Protein AF-A0A359F2M2-F1 (afdb_monomer_lite)

pLDDT: mean 89.9, std 14.68, range [43.69, 98.06]

Radius of gyration: 13.73 Å; chains: 1; bounding box: 29×26×34 Å

Sequence (42 aa):
MSSLRTPQGFKTLTANLGIKDDTPDFSVVYSEVPASAAGVYT

Foldseek 3Di:
DDPPPDPPQKDKDWACPPPDDPDTDDMDIDGNDDDDDDDDDD

Secondary structure (DSSP, 8-state):
-----PPTTEEEEEE--SSSSSS--EEEEEESS---------

Structure (mmCIF, N/CA/C/O backbone):
data_AF-A0A359F2M2-F1
#
_entry.id   AF-A0A359F2M2-F1
#
loop_
_atom_site.group_PDB
_atom_site.id
_atom_site.type_symbol
_atom_site.label_atom_id
_atom_site.label_alt_id
_atom_site.label_comp_id
_atom_site.label_asym_id
_atom_site.label_entity_id
_atom_site.label_seq_id
_atom_site.pdbx_PDB_ins_code
_atom_site.Cartn_x
_atom_site.Cartn_y
_atom_site.Cartn_z
_atom_site.occupancy
_atom_site.B_iso_or_equiv
_atom_site.auth_seq_id
_atom_site.auth_comp_id
_atom_site.auth_asym_id
_atom_site.auth_atom_id
_atom_site.pdbx_PDB_model_num
ATOM 1 N N . MET A 1 1 ? -22.806 5.506 -9.630 1.00 43.69 1 MET A N 1
ATOM 2 C CA . MET A 1 1 ? -21.532 4.841 -9.277 1.00 43.69 1 MET A CA 1
ATOM 3 C C . MET A 1 1 ? -21.559 4.526 -7.792 1.00 43.69 1 MET A C 1
ATOM 5 O O . MET A 1 1 ? -21.446 5.438 -6.985 1.00 43.69 1 MET A O 1
ATOM 9 N N . SER A 1 2 ? -21.825 3.273 -7.422 1.00 45.75 2 SER A N 1
ATOM 10 C CA . SER A 1 2 ? -21.817 2.847 -6.020 1.00 45.75 2 SER A CA 1
ATOM 11 C C . SER A 1 2 ? -20.372 2.779 -5.530 1.00 45.75 2 SER A C 1
ATOM 13 O O . SER A 1 2 ? -19.602 1.954 -6.013 1.00 45.75 2 SER A O 1
ATOM 15 N N . SER A 1 3 ? -20.006 3.662 -4.603 1.00 53.78 3 SER A N 1
ATOM 16 C CA . SER A 1 3 ? -18.725 3.602 -3.898 1.00 53.78 3 SER A CA 1
ATOM 17 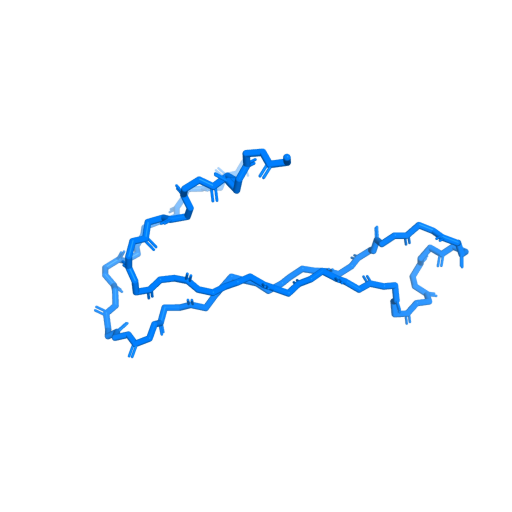C C . SER A 1 3 ? -18.592 2.241 -3.205 1.00 53.78 3 SER A C 1
ATOM 19 O O . SER A 1 3 ? -19.474 1.857 -2.430 1.00 53.78 3 SER A O 1
ATOM 21 N N . LEU A 1 4 ? -17.527 1.495 -3.511 1.00 56.28 4 LEU A N 1
ATOM 22 C CA . LEU A 1 4 ? -17.104 0.342 -2.717 1.00 56.28 4 LEU A CA 1
ATOM 23 C C . LEU A 1 4 ? -16.924 0.840 -1.280 1.00 56.28 4 LEU A C 1
ATOM 25 O O . LEU A 1 4 ? -16.112 1.727 -1.035 1.00 56.28 4 LEU A O 1
ATOM 29 N N . ARG A 1 5 ? -17.728 0.332 -0.340 1.00 63.53 5 ARG A N 1
ATOM 30 C CA . ARG A 1 5 ? -17.666 0.745 1.067 1.00 63.53 5 ARG A CA 1
ATOM 31 C C . ARG A 1 5 ? -16.379 0.206 1.683 1.00 63.53 5 ARG A C 1
ATOM 33 O O . ARG A 1 5 ? -16.369 -0.891 2.235 1.00 63.53 5 ARG A O 1
ATOM 40 N N . THR A 1 6 ? -15.297 0.963 1.563 1.00 71.75 6 THR A N 1
ATOM 41 C CA . THR A 1 6 ? -14.081 0.736 2.339 1.00 71.75 6 THR A CA 1
ATOM 42 C C . THR A 1 6 ? -14.442 0.787 3.824 1.00 71.75 6 THR A C 1
ATOM 44 O O . THR A 1 6 ? -15.241 1.645 4.221 1.00 71.75 6 THR A O 1
ATOM 47 N N . PRO A 1 7 ? -13.899 -0.119 4.656 1.00 83.75 7 PRO A N 1
ATOM 48 C CA . PRO A 1 7 ? -14.065 -0.029 6.098 1.00 83.75 7 PRO A CA 1
ATOM 49 C C . PRO A 1 7 ? -13.681 1.368 6.588 1.00 83.75 7 PRO A C 1
ATOM 51 O O . PRO A 1 7 ? -12.682 1.939 6.148 1.00 83.75 7 PRO A O 1
ATOM 54 N N . GLN A 1 8 ? -14.493 1.930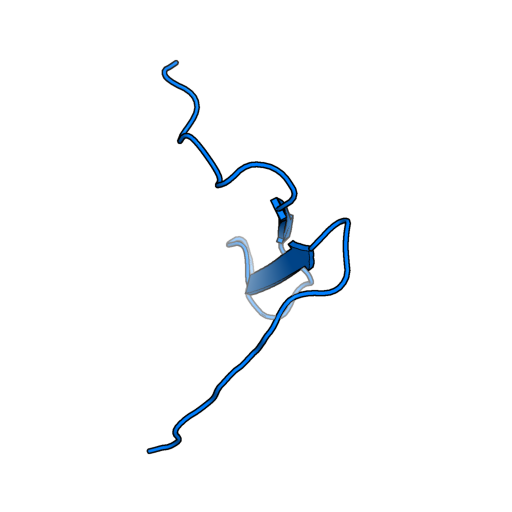 7.482 1.00 89.69 8 GLN A N 1
ATOM 55 C CA . GLN A 1 8 ? -14.223 3.242 8.058 1.00 89.69 8 GLN A CA 1
ATOM 56 C C . GLN A 1 8 ? -12.826 3.261 8.697 1.00 89.69 8 GLN A C 1
ATOM 58 O O . GLN A 1 8 ? -12.435 2.308 9.369 1.00 89.69 8 GLN A O 1
ATOM 63 N N . GLY A 1 9 ? -12.085 4.352 8.488 1.00 92.62 9 GLY A N 1
ATOM 64 C CA . GLY A 1 9 ? -10.721 4.502 8.997 1.00 92.62 9 GLY A CA 1
ATOM 65 C C . GLY A 1 9 ? -9.644 3.861 8.119 1.00 92.62 9 GLY A C 1
ATOM 66 O O . GLY A 1 9 ? -8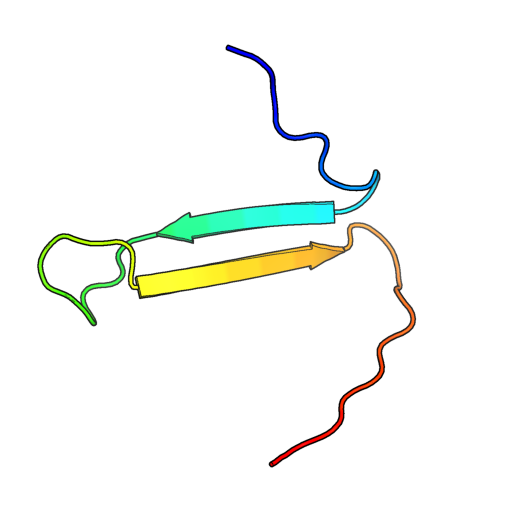.493 3.803 8.546 1.00 92.62 9 GLY A O 1
ATOM 67 N N . PHE A 1 10 ? -9.986 3.389 6.913 1.00 94.44 10 PHE A N 1
ATOM 68 C CA . PHE A 1 10 ? -9.019 2.914 5.924 1.00 94.44 10 PHE A CA 1
ATOM 69 C C . PHE A 1 10 ? -9.088 3.711 4.621 1.00 94.44 10 PHE A C 1
ATOM 71 O O . PHE A 1 10 ? -10.158 3.936 4.051 1.00 94.44 10 PHE A O 1
ATOM 78 N N . LYS A 1 11 ? -7.911 4.091 4.122 1.00 93.50 11 LYS A N 1
ATOM 79 C CA . LYS A 1 11 ? -7.703 4.756 2.832 1.00 93.50 11 LYS A CA 1
ATOM 80 C C . LYS A 1 11 ? -6.879 3.866 1.914 1.00 93.50 11 LYS A C 1
ATOM 82 O O . LYS A 1 11 ? -6.021 3.112 2.370 1.00 93.50 11 LYS A O 1
ATOM 87 N N . THR A 1 12 ? -7.118 3.990 0.615 1.00 93.69 12 THR A N 1
ATOM 88 C CA . THR A 1 12 ? -6.391 3.245 -0.413 1.00 93.69 12 THR A CA 1
ATOM 89 C C . THR A 1 12 ? -5.858 4.184 -1.480 1.00 93.69 12 THR A C 1
ATOM 91 O O . THR A 1 12 ? -6.559 5.109 -1.893 1.00 93.69 12 THR A O 1
ATOM 94 N N . LEU A 1 13 ? -4.648 3.916 -1.956 1.00 94.56 13 LEU A N 1
ATOM 95 C CA . LEU A 1 13 ? -4.077 4.555 -3.137 1.00 94.56 13 LEU A CA 1
ATOM 96 C C . LEU A 1 13 ? -3.559 3.469 -4.071 1.00 94.56 13 LEU A C 1
ATOM 98 O O . LEU A 1 13 ? -2.861 2.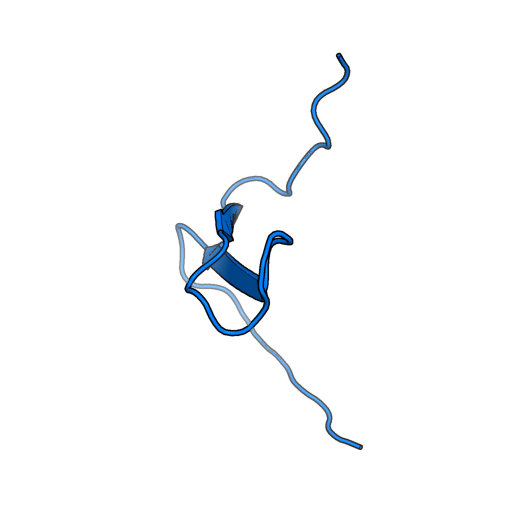562 -3.628 1.00 94.56 13 LEU A O 1
ATOM 102 N N . THR A 1 14 ? -3.877 3.595 -5.353 1.00 96.31 14 THR A N 1
ATOM 103 C CA . THR A 1 14 ? -3.377 2.719 -6.411 1.00 96.31 14 THR A CA 1
ATOM 104 C C . THR A 1 14 ? -2.816 3.598 -7.518 1.00 96.31 14 THR A C 1
ATOM 106 O O . THR A 1 14 ? -3.461 4.566 -7.922 1.00 96.31 14 THR A O 1
ATOM 109 N N . ALA A 1 15 ? -1.605 3.289 -7.972 1.00 97.00 15 ALA A N 1
ATOM 110 C CA . ALA A 1 15 ? -0.889 4.079 -8.966 1.00 97.00 15 ALA A CA 1
ATOM 111 C C . ALA A 1 15 ? -0.064 3.176 -9.891 1.00 97.00 15 ALA A C 1
ATOM 113 O O . ALA A 1 15 ? 0.237 2.035 -9.541 1.00 97.00 15 ALA A O 1
ATOM 114 N N . ASN A 1 16 ? 0.271 3.705 -11.067 1.00 97.88 16 ASN A N 1
ATOM 115 C CA . ASN A 1 16 ? 1.340 3.189 -11.917 1.00 97.88 16 ASN A CA 1
ATOM 116 C C . ASN A 1 16 ? 2.623 3.968 -11.569 1.00 97.88 16 ASN A C 1
ATOM 118 O O . ASN A 1 16 ? 2.639 5.197 -11.683 1.00 97.88 16 ASN A O 1
ATOM 122 N N . LEU A 1 17 ? 3.650 3.264 -11.094 1.00 97.75 17 LEU A N 1
ATOM 123 C CA . LEU A 1 17 ? 4.968 3.791 -10.733 1.00 97.75 17 LEU A CA 1
ATOM 124 C C . LEU A 1 17 ? 6.068 3.375 -11.728 1.00 97.75 17 LEU A C 1
ATOM 126 O O . LEU A 1 17 ? 7.246 3.618 -11.460 1.00 97.75 17 LEU A O 1
ATOM 130 N N . GLY A 1 18 ? 5.705 2.769 -12.860 1.00 97.94 18 GLY A N 1
ATOM 131 C CA . GLY A 1 18 ? 6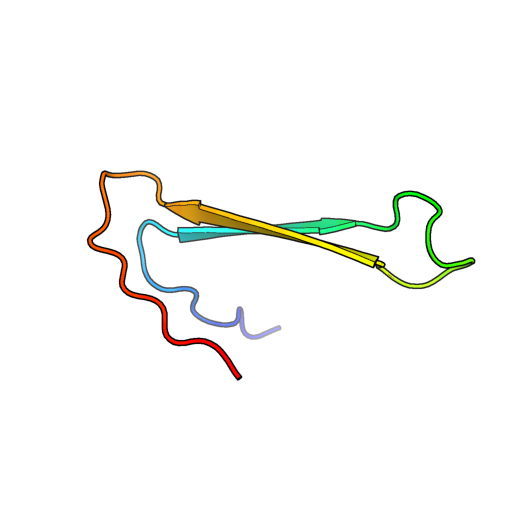.619 2.358 -13.927 1.00 97.94 18 GLY A CA 1
ATOM 132 C C . GLY A 1 18 ? 7.242 0.970 -13.746 1.00 97.94 18 GLY A C 1
ATOM 133 O O . GLY A 1 18 ? 8.242 0.668 -14.392 1.00 97.94 18 GLY A O 1
ATOM 134 N N . ILE A 1 19 ? 6.690 0.127 -12.866 1.00 97.81 19 ILE A N 1
ATOM 135 C CA . ILE A 1 19 ? 7.030 -1.305 -12.772 1.00 97.81 19 ILE A CA 1
ATOM 136 C C . ILE A 1 19 ? 6.345 -2.064 -13.911 1.00 97.81 19 ILE A C 1
ATOM 138 O O . ILE A 1 19 ? 6.928 -2.975 -14.500 1.00 97.81 19 ILE A O 1
ATOM 142 N N . LYS A 1 20 ? 5.095 -1.697 -14.201 1.00 97.38 20 LYS A N 1
ATOM 143 C CA . LYS A 1 20 ? 4.389 -2.094 -15.420 1.00 97.38 20 LYS A CA 1
ATOM 144 C C . LYS A 1 20 ? 4.314 -0.901 -16.367 1.00 97.38 20 LYS A C 1
ATOM 146 O O . LYS A 1 20 ? 4.455 0.240 -15.941 1.00 97.38 20 LYS A O 1
ATOM 151 N N . ASP A 1 21 ? 4.041 -1.179 -17.637 1.00 96.12 21 ASP A N 1
ATOM 152 C CA . ASP A 1 21 ? 3.988 -0.143 -18.669 1.00 96.12 21 ASP A CA 1
ATOM 153 C C . ASP A 1 21 ? 2.839 0.843 -18.410 1.00 96.12 21 ASP A C 1
ATOM 155 O O . ASP A 1 21 ? 3.054 2.021 -18.131 1.00 96.12 21 ASP A O 1
ATOM 159 N N . ASP A 1 22 ? 1.599 0.362 -18.458 1.00 96.19 22 ASP A N 1
ATOM 160 C CA . ASP A 1 22 ? 0.407 1.214 -18.501 1.00 96.19 22 ASP A CA 1
ATOM 161 C C . ASP A 1 22 ? -0.633 0.895 -17.418 1.00 96.19 22 ASP A C 1
ATOM 163 O O . ASP A 1 22 ? -1.531 1.697 -17.157 1.00 96.19 22 ASP A O 1
ATOM 167 N N . THR A 1 23 ? -0.488 -0.229 -16.718 1.00 97.69 23 THR A N 1
ATOM 168 C CA . THR A 1 23 ? -1.418 -0.636 -15.659 1.00 97.69 23 THR A CA 1
ATOM 169 C C . THR A 1 23 ? -0.911 -0.261 -14.269 1.00 97.69 23 THR A C 1
ATOM 171 O O . THR A 1 23 ? 0.296 -0.259 -14.035 1.00 97.69 23 THR A O 1
ATOM 174 N N . PRO A 1 24 ? -1.811 0.014 -13.304 1.00 97.25 24 PRO A N 1
ATOM 175 C CA . PRO A 1 24 ? -1.393 0.196 -11.926 1.00 97.25 24 PRO A CA 1
ATOM 176 C C . PRO A 1 24 ? -0.621 -1.012 -11.394 1.00 97.25 24 PRO A C 1
ATOM 178 O O . PRO A 1 24 ? -0.969 -2.181 -11.619 1.00 97.25 24 PRO A O 1
ATOM 181 N N . ASP A 1 25 ? 0.437 -0.708 -10.667 1.00 97.94 25 ASP A N 1
ATOM 182 C CA . ASP A 1 25 ? 1.456 -1.664 -10.248 1.00 97.94 25 ASP A CA 1
ATOM 183 C C . ASP A 1 25 ? 1.859 -1.491 -8.783 1.00 97.94 25 ASP A C 1
ATOM 185 O O . ASP A 1 25 ? 2.535 -2.350 -8.219 1.00 97.94 25 ASP A O 1
ATOM 189 N N . PHE A 1 26 ? 1.373 -0.430 -8.147 1.00 97.75 26 PHE A N 1
ATOM 190 C CA . PHE A 1 26 ? 1.619 -0.133 -6.756 1.00 97.75 26 PHE A CA 1
ATOM 191 C C . PHE A 1 26 ? 0.311 0.139 -6.029 1.00 97.75 26 PHE A C 1
ATOM 193 O O . PHE A 1 26 ? -0.626 0.735 -6.571 1.00 97.75 26 PHE A O 1
ATOM 200 N N . SER A 1 27 ? 0.228 -0.309 -4.780 1.00 96.56 27 SER A N 1
ATOM 201 C CA . SER A 1 27 ? -0.932 -0.058 -3.933 1.00 96.56 27 SER A CA 1
ATOM 202 C C . SER A 1 27 ? -0.531 0.160 -2.482 1.00 96.56 27 SER A C 1
ATOM 204 O O . SER A 1 27 ? 0.337 -0.526 -1.949 1.00 96.56 27 SER A O 1
ATOM 206 N N . VAL A 1 28 ? -1.213 1.106 -1.845 1.00 96.50 28 VAL A N 1
ATOM 207 C CA . VAL A 1 28 ? -1.115 1.405 -0.417 1.00 96.50 28 VAL A CA 1
ATOM 208 C C . VAL A 1 28 ? -2.484 1.204 0.204 1.00 96.50 28 VAL A C 1
ATOM 210 O O . VAL A 1 28 ? -3.481 1.723 -0.301 1.00 96.50 28 VAL A O 1
ATOM 213 N N . VAL A 1 29 ? -2.514 0.507 1.336 1.00 94.81 29 VAL A N 1
ATOM 214 C CA . VAL A 1 29 ? -3.651 0.492 2.256 1.00 94.81 29 VAL A CA 1
ATOM 215 C C . VAL A 1 29 ? -3.177 1.122 3.557 1.00 94.81 29 VAL A C 1
ATOM 217 O O . VAL A 1 29 ? -2.199 0.672 4.150 1.00 94.81 29 VAL A O 1
ATOM 220 N N . TYR A 1 30 ? -3.846 2.189 3.975 1.00 95.25 30 TYR A N 1
ATOM 221 C CA . TYR A 1 30 ? -3.469 2.991 5.131 1.00 95.25 30 TYR A CA 1
ATOM 222 C C . TYR A 1 30 ? -4.600 2.998 6.155 1.00 95.25 30 TYR A C 1
ATOM 224 O O . TYR A 1 30 ? -5.739 3.301 5.797 1.00 95.25 30 TYR A O 1
ATOM 232 N N . SER A 1 31 ? -4.286 2.688 7.415 1.00 95.62 31 SER A N 1
ATOM 233 C CA . SER A 1 31 ? -5.208 2.898 8.532 1.00 95.62 31 SER A CA 1
ATOM 234 C C . SER A 1 31 ? -4.978 4.277 9.140 1.00 95.62 31 SER A C 1
ATOM 236 O O . SER A 1 31 ? -3.847 4.643 9.453 1.00 95.62 31 SER A O 1
ATOM 238 N N . GLU A 1 32 ? -6.052 5.041 9.315 1.00 96.50 32 GLU A N 1
ATOM 239 C CA . GLU A 1 32 ? -6.020 6.385 9.907 1.00 96.50 32 GLU A CA 1
ATOM 240 C C . GLU A 1 32 ? -5.794 6.357 11.428 1.00 96.50 32 GLU A C 1
ATOM 242 O O . GLU A 1 32 ? -5.553 7.393 12.045 1.00 96.50 32 GLU A O 1
ATOM 247 N N . VAL A 1 33 ? -5.864 5.170 12.033 1.00 95.88 33 VAL A N 1
ATOM 248 C CA . VAL A 1 33 ? -5.659 4.908 13.461 1.00 95.88 33 VAL A CA 1
ATOM 249 C C . VAL A 1 33 ? -4.771 3.667 13.635 1.00 95.88 33 VAL A C 1
ATOM 251 O O . VAL A 1 33 ? -4.599 2.904 12.684 1.00 95.88 33 VAL A O 1
ATOM 254 N N . PRO A 1 34 ? -4.195 3.410 14.824 1.00 97.69 34 PRO A N 1
ATOM 255 C CA . PRO A 1 34 ? -3.508 2.148 15.080 1.00 97.69 34 PRO A CA 1
ATOM 256 C C . PRO A 1 34 ? -4.431 0.949 14.822 1.00 97.69 34 PRO A C 1
ATOM 258 O O . PRO A 1 34 ? -5.532 0.879 15.367 1.00 97.69 34 PRO A O 1
ATOM 261 N N . ALA A 1 35 ? -3.968 -0.003 14.012 1.00 96.06 35 ALA A N 1
ATOM 262 C CA . ALA A 1 35 ? -4.707 -1.212 13.668 1.00 96.06 35 ALA A CA 1
ATOM 263 C C . ALA A 1 35 ? -3.930 -2.459 14.103 1.00 96.06 35 ALA A C 1
ATOM 265 O O . ALA A 1 35 ? -2.717 -2.550 13.908 1.00 96.06 35 ALA A O 1
ATOM 266 N N . SER A 1 36 ? -4.634 -3.438 14.672 1.00 97.56 36 SER A N 1
ATOM 267 C CA . SER A 1 36 ? -4.073 -4.771 14.894 1.00 97.56 36 SER A CA 1
ATOM 268 C C . SER A 1 36 ? -3.838 -5.455 13.547 1.00 97.56 36 SER A C 1
ATOM 270 O O . SER A 1 36 ? -4.726 -5.470 12.696 1.00 97.56 36 SER A O 1
ATOM 272 N N . ALA A 1 37 ? -2.654 -6.036 13.366 1.00 96.56 37 ALA A N 1
ATOM 273 C CA . ALA A 1 37 ? -2.262 -6.722 12.142 1.00 96.56 37 ALA A CA 1
ATOM 274 C C . ALA A 1 37 ? -1.763 -8.137 12.453 1.00 96.56 37 ALA A C 1
ATOM 276 O O . ALA A 1 37 ? -1.145 -8.375 13.490 1.00 96.56 37 ALA A O 1
ATOM 277 N N . ALA A 1 38 ? -2.019 -9.065 11.536 1.00 98.06 38 ALA A N 1
ATOM 278 C CA . ALA A 1 38 ? -1.505 -10.427 11.571 1.00 98.06 38 ALA A CA 1
ATOM 279 C C . ALA A 1 38 ? -1.149 -10.858 10.144 1.00 98.06 38 ALA A C 1
ATOM 281 O O . ALA A 1 38 ? -1.813 -10.448 9.191 1.00 98.06 38 ALA A O 1
ATOM 282 N N . GLY A 1 39 ? -0.106 -11.675 10.001 1.00 96.81 39 GLY A N 1
ATOM 283 C CA . GLY A 1 39 ? 0.371 -12.161 8.711 1.00 96.81 39 GLY A CA 1
ATOM 284 C C . GLY A 1 39 ? 0.783 -13.624 8.792 1.00 96.81 39 GLY A C 1
ATOM 285 O O . GLY A 1 39 ? 1.404 -14.047 9.765 1.00 96.81 39 GLY A O 1
ATOM 286 N N . VAL A 1 40 ? 0.427 -14.382 7.762 1.00 98.06 40 VAL A N 1
ATOM 287 C CA . VAL A 1 40 ? 0.930 -15.734 7.504 1.00 98.06 40 VAL A CA 1
ATOM 288 C C . VAL A 1 40 ? 1.574 -15.742 6.125 1.00 98.06 40 VAL A C 1
ATOM 290 O O . VAL A 1 40 ? 1.216 -14.929 5.271 1.00 98.06 40 VAL A O 1
ATOM 293 N N . TYR A 1 41 ? 2.530 -16.640 5.917 1.00 95.00 41 TYR A N 1
ATOM 294 C CA . TYR A 1 41 ? 3.367 -16.660 4.720 1.00 95.00 41 TYR A CA 1
ATOM 295 C C . TYR A 1 41 ? 3.341 -18.046 4.083 1.00 95.00 41 TYR A C 1
ATOM 297 O O . TYR A 1 41 ? 3.063 -19.033 4.766 1.00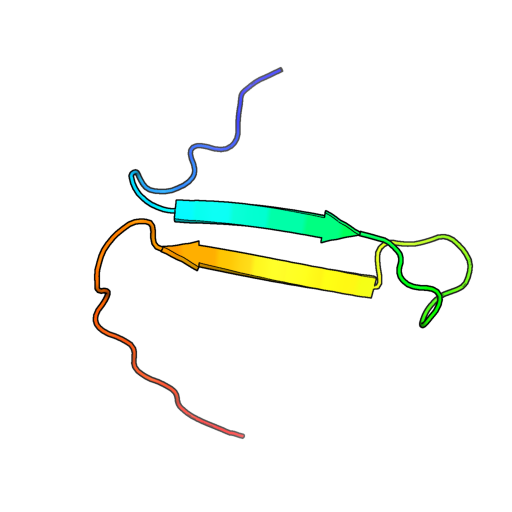 95.00 41 TYR A O 1
ATOM 305 N N . THR A 1 42 ? 3.579 -18.075 2.771 1.00 86.94 42 THR A N 1
ATOM 306 C CA . THR A 1 42 ? 3.620 -19.298 1.958 1.00 86.94 42 THR A CA 1
ATOM 307 C C . THR A 1 42 ? 4.861 -20.116 2.260 1.00 86.94 42 THR A C 1
ATOM 309 O O . THR A 1 42 ? 5.937 -19.478 2.333 1.00 86.94 42 THR A O 1
#